Protein AF-A0A538NXW2-F1 (afdb_monomer_lite)

Sequence (108 aa):
MFASKTLRRLAVLAVALNLLTPAAISSRQKPKSHNNSKANAKKEQEVPDGIPSLWRRPSDVAARDLYWGPGGKSLQPDLTRVTLIEKEKGGYSTKYRVRDASGREWRG

pLDDT: mean 73.48, std 21.61, range [34.91, 97.75]

Structure (mmCIF, N/CA/C/O backbone):
data_AF-A0A538NXW2-F1
#
_entry.id   AF-A0A538NXW2-F1
#
loop_
_atom_site.group_PDB
_atom_site.id
_atom_site.type_symbol
_atom_site.label_atom_id
_atom_site.label_alt_id
_atom_site.label_comp_id
_atom_site.label_asym_id
_atom_site.label_entity_id
_atom_site.label_seq_id
_atom_site.pdbx_PDB_ins_code
_atom_site.Cartn_x
_atom_site.Cartn_y
_atom_site.Cartn_z
_atom_site.occupancy
_atom_site.B_iso_or_equiv
_atom_site.auth_seq_id
_atom_site.auth_comp_id
_atom_site.auth_asym_id
_atom_site.auth_atom_id
_atom_site.pdbx_PDB_model_num
ATOM 1 N N . MET A 1 1 ? 12.189 -42.488 75.122 1.00 38.72 1 MET A N 1
ATOM 2 C CA . MET A 1 1 ? 11.509 -41.265 74.640 1.00 38.72 1 MET A CA 1
ATOM 3 C C . MET A 1 1 ? 11.393 -40.291 75.802 1.00 38.72 1 MET A C 1
ATOM 5 O O . MET A 1 1 ? 11.098 -40.737 76.900 1.00 38.72 1 MET A O 1
ATOM 9 N N . PHE A 1 2 ? 11.625 -39.006 75.513 1.00 43.97 2 PHE A N 1
ATOM 10 C CA . PHE A 1 2 ? 11.515 -37.815 76.373 1.00 43.97 2 PHE A CA 1
ATOM 11 C C . PHE A 1 2 ? 12.648 -37.567 77.381 1.00 43.97 2 PHE A C 1
ATOM 13 O O . PHE A 1 2 ? 12.679 -38.117 78.474 1.00 43.97 2 PHE A O 1
ATOM 20 N N . ALA A 1 3 ? 13.541 -36.647 77.004 1.00 41.62 3 ALA A N 1
ATOM 21 C CA . ALA A 1 3 ? 14.430 -35.932 77.909 1.00 41.62 3 ALA A CA 1
ATOM 22 C C . ALA A 1 3 ? 14.351 -34.424 77.619 1.00 41.62 3 ALA A C 1
ATOM 24 O O . ALA A 1 3 ? 13.989 -33.985 76.528 1.00 41.62 3 ALA A O 1
ATOM 25 N N . SER A 1 4 ? 14.604 -33.665 78.670 1.00 43.00 4 SER A N 1
ATOM 26 C CA . SER A 1 4 ? 14.028 -32.381 79.040 1.00 43.00 4 SER A CA 1
ATOM 27 C C . SER A 1 4 ? 14.616 -31.133 78.379 1.00 43.00 4 SER A C 1
ATOM 29 O O . SER A 1 4 ? 15.791 -31.044 78.044 1.00 43.00 4 SER A O 1
ATOM 31 N N . LYS A 1 5 ? 13.748 -30.117 78.338 1.00 43.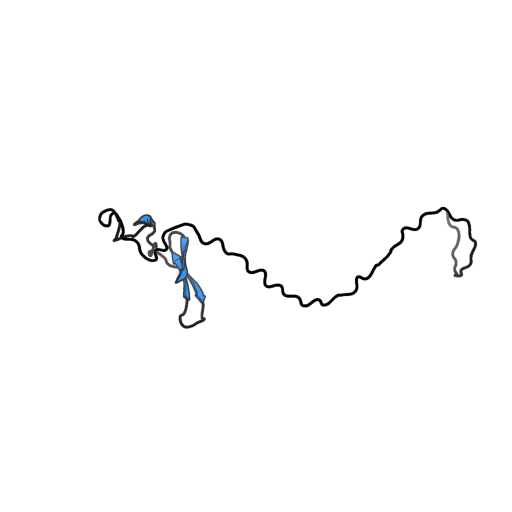81 5 LYS A N 1
ATOM 32 C CA . LYS A 1 5 ? 14.006 -28.676 78.224 1.00 43.81 5 LYS A CA 1
ATOM 33 C C . LYS A 1 5 ? 15.284 -28.230 78.960 1.00 43.81 5 LYS A C 1
ATOM 35 O O . LYS A 1 5 ? 15.464 -28.598 80.114 1.00 43.81 5 LYS A O 1
ATOM 40 N N . THR A 1 6 ? 16.050 -27.300 78.388 1.00 49.59 6 THR A N 1
ATOM 41 C CA . THR A 1 6 ? 16.116 -25.878 78.806 1.00 49.59 6 THR A CA 1
ATOM 42 C C . THR A 1 6 ? 17.424 -25.190 78.376 1.00 49.59 6 THR A C 1
ATOM 44 O O . THR A 1 6 ? 18.511 -25.645 78.679 1.00 49.59 6 THR A O 1
ATOM 47 N N . LEU A 1 7 ? 17.245 -24.035 77.725 1.00 49.62 7 LEU A N 1
ATOM 48 C CA . LEU A 1 7 ? 17.928 -22.754 77.951 1.00 49.62 7 LEU A CA 1
ATOM 49 C C . LEU A 1 7 ? 19.465 -22.592 77.845 1.00 49.62 7 LEU A C 1
ATOM 51 O O . LEU A 1 7 ? 20.240 -23.241 78.526 1.00 49.62 7 LEU A O 1
ATOM 55 N N . ARG A 1 8 ? 19.791 -21.440 77.226 1.00 44.38 8 ARG A N 1
ATOM 56 C CA . ARG A 1 8 ? 20.928 -20.520 77.480 1.00 44.38 8 ARG A CA 1
ATOM 57 C C . ARG A 1 8 ? 22.245 -20.923 76.801 1.00 44.38 8 ARG A C 1
ATOM 59 O O . ARG A 1 8 ? 22.797 -21.972 77.061 1.00 44.38 8 ARG A O 1
ATOM 66 N N . ARG A 1 9 ? 22.647 -20.193 75.752 1.00 46.97 9 ARG A N 1
ATOM 67 C CA . ARG A 1 9 ? 23.393 -18.906 75.758 1.00 46.97 9 ARG A CA 1
ATOM 68 C C . ARG A 1 9 ? 24.854 -19.092 76.197 1.00 46.97 9 ARG A C 1
ATOM 70 O O . ARG A 1 9 ? 25.077 -19.620 77.274 1.00 46.97 9 ARG A O 1
ATOM 77 N N . LEU A 1 10 ? 25.754 -18.472 75.417 1.00 44.97 10 LEU A N 1
ATOM 78 C CA . LEU A 1 10 ? 27.192 -18.209 75.649 1.00 44.97 10 LEU A CA 1
ATOM 79 C C . LEU A 1 10 ? 28.100 -19.370 75.196 1.00 44.97 10 LEU A C 1
ATOM 81 O O . LEU A 1 10 ? 28.029 -20.464 75.725 1.00 44.97 10 LEU A O 1
ATOM 85 N N . ALA A 1 11 ? 28.771 -19.258 74.045 1.00 40.41 11 ALA A N 1
ATOM 86 C CA . ALA A 1 11 ? 30.039 -18.545 73.837 1.00 40.41 11 ALA A CA 1
ATOM 87 C C . ALA A 1 11 ? 31.202 -19.160 74.641 1.00 40.41 11 ALA A C 1
ATOM 89 O O . ALA A 1 11 ? 31.152 -19.130 75.864 1.00 40.41 11 ALA A O 1
ATOM 90 N N . VAL A 1 12 ? 32.242 -19.628 73.924 1.00 42.69 12 VAL A N 1
ATOM 91 C CA . VAL A 1 12 ? 33.698 -19.464 74.184 1.00 42.69 12 VAL A CA 1
ATOM 92 C C . VAL A 1 12 ? 34.523 -20.691 73.715 1.00 42.69 12 VAL A C 1
ATOM 94 O O . VAL A 1 12 ? 34.410 -21.781 74.256 1.00 42.69 12 VAL A O 1
ATOM 97 N N . LEU A 1 13 ? 35.329 -20.436 72.671 1.00 42.50 13 LEU A N 1
ATOM 98 C CA . LEU A 1 13 ? 36.678 -20.923 72.296 1.00 42.50 13 LEU A CA 1
ATOM 99 C C . LEU A 1 13 ? 37.207 -22.336 72.651 1.00 42.50 13 LEU A C 1
ATOM 101 O O . LEU A 1 13 ? 37.380 -22.649 73.820 1.00 42.50 13 LEU A O 1
ATOM 105 N N . ALA A 1 14 ? 37.716 -23.042 71.619 1.00 46.47 14 ALA A N 1
ATOM 106 C CA . ALA A 1 14 ? 39.085 -23.621 71.519 1.00 46.47 14 ALA A CA 1
ATOM 107 C C . ALA A 1 14 ? 39.256 -24.352 70.155 1.00 46.47 14 ALA A C 1
ATOM 109 O O . ALA A 1 14 ? 38.701 -25.422 69.950 1.00 46.47 14 ALA A O 1
ATOM 110 N N . VAL A 1 15 ? 39.733 -23.693 69.089 1.00 44.75 15 VAL A N 1
ATOM 111 C CA . VAL A 1 15 ? 41.114 -23.738 68.535 1.00 44.75 15 VAL A CA 1
ATOM 112 C C . VAL A 1 15 ? 41.694 -25.147 68.307 1.00 44.75 15 VAL A C 1
ATOM 114 O O . VAL A 1 15 ? 42.245 -25.743 69.223 1.00 44.75 15 VAL A O 1
ATOM 117 N N . ALA A 1 16 ? 41.667 -25.607 67.052 1.00 50.09 16 ALA A N 1
ATOM 118 C CA . ALA A 1 16 ? 42.651 -26.490 66.402 1.00 50.09 16 ALA A CA 1
ATOM 119 C C . ALA A 1 16 ? 42.247 -26.595 64.916 1.00 50.09 16 ALA A C 1
ATOM 121 O O . ALA A 1 16 ? 41.064 -26.691 64.623 1.00 50.09 16 ALA A O 1
ATOM 122 N N . LEU A 1 17 ? 43.086 -26.600 63.891 1.00 52.22 17 LEU A N 1
ATOM 123 C CA . LEU A 1 17 ? 44.497 -26.324 63.682 1.00 52.22 17 LEU A CA 1
ATOM 124 C C . LEU A 1 17 ? 44.598 -26.232 62.144 1.00 52.22 17 LEU A C 1
ATOM 126 O O . LEU A 1 17 ? 44.031 -27.056 61.432 1.00 52.22 17 LEU A O 1
ATOM 130 N N . ASN A 1 18 ? 45.231 -25.175 61.645 1.00 45.44 18 ASN A N 1
ATOM 131 C CA . ASN A 1 18 ? 45.281 -24.784 60.236 1.00 45.44 18 ASN A CA 1
ATOM 132 C C . ASN A 1 18 ? 45.747 -25.893 59.268 1.00 45.44 18 ASN A C 1
ATOM 134 O O . ASN A 1 18 ? 46.871 -26.374 59.387 1.00 45.44 18 ASN A O 1
ATOM 138 N N . LEU A 1 19 ? 44.961 -26.150 58.213 1.00 49.69 19 LEU A N 1
ATOM 139 C CA . LEU A 1 19 ? 45.476 -26.569 56.902 1.00 49.69 19 LEU A CA 1
ATOM 140 C C . LEU A 1 19 ? 45.060 -25.555 55.823 1.00 49.69 19 LEU A C 1
ATOM 142 O O . LEU A 1 19 ? 43.993 -25.624 55.228 1.00 49.69 19 LEU A O 1
ATOM 146 N N . LEU A 1 20 ? 45.938 -24.572 55.636 1.00 58.75 20 LEU A N 1
ATOM 147 C CA . LEU A 1 20 ? 46.513 -24.177 54.349 1.00 58.75 20 LEU A CA 1
ATOM 148 C C . LEU A 1 20 ? 45.592 -24.206 53.104 1.00 58.75 20 LEU A C 1
ATOM 150 O O . LEU A 1 20 ? 45.577 -25.175 52.356 1.00 58.75 20 LEU A O 1
ATOM 154 N N . THR A 1 21 ? 44.922 -23.085 52.818 1.00 55.94 21 THR A N 1
ATOM 155 C CA . THR A 1 21 ? 44.806 -22.490 51.464 1.00 55.94 21 THR A CA 1
ATOM 156 C C . THR A 1 21 ? 44.210 -21.073 51.566 1.00 55.94 21 THR A C 1
ATOM 158 O O . THR A 1 21 ? 43.009 -20.926 51.787 1.00 55.94 21 THR A O 1
ATOM 161 N N . PRO A 1 22 ? 44.991 -19.987 51.398 1.00 53.66 22 PRO A N 1
ATOM 162 C CA . PRO A 1 22 ? 44.410 -18.673 51.173 1.00 53.66 22 PRO A CA 1
ATOM 163 C C . PRO A 1 22 ? 43.932 -18.598 49.720 1.00 53.66 22 PRO A C 1
ATOM 165 O O . PRO A 1 22 ? 44.706 -18.313 48.807 1.00 53.66 22 PRO A O 1
ATOM 168 N N . ALA A 1 23 ? 42.635 -18.810 49.499 1.00 52.25 23 ALA A N 1
ATOM 169 C CA . ALA A 1 23 ? 41.967 -18.185 48.367 1.00 52.25 23 ALA A CA 1
ATOM 170 C C . ALA A 1 23 ? 42.016 -16.674 48.623 1.00 52.25 23 ALA A C 1
ATOM 172 O O . ALA A 1 23 ? 41.165 -16.104 49.303 1.00 52.25 23 ALA A O 1
ATOM 173 N N . ALA A 1 24 ? 43.091 -16.041 48.156 1.00 52.47 24 ALA A N 1
ATOM 174 C CA . ALA A 1 24 ? 43.247 -14.604 48.168 1.00 52.47 24 ALA A CA 1
ATOM 175 C C . ALA A 1 24 ? 42.118 -14.000 47.323 1.00 52.47 24 ALA A C 1
ATOM 177 O O . ALA A 1 24 ? 42.221 -13.865 46.104 1.00 52.47 24 ALA A O 1
ATOM 178 N N . ILE A 1 25 ? 41.033 -13.620 47.995 1.00 52.88 25 ILE A N 1
ATOM 179 C CA . ILE A 1 25 ? 40.067 -12.637 47.521 1.00 52.88 25 ILE A CA 1
ATOM 180 C C . ILE A 1 25 ? 40.828 -11.308 47.473 1.00 52.88 25 ILE A C 1
ATOM 182 O O . ILE A 1 25 ? 40.735 -10.459 48.350 1.00 52.88 25 ILE A O 1
ATOM 186 N N . SER A 1 26 ? 41.650 -11.139 46.440 1.00 49.00 26 SER A N 1
ATOM 187 C CA . SER A 1 26 ? 42.051 -9.820 45.980 1.00 49.00 26 SER A CA 1
ATOM 188 C C . SER A 1 26 ? 40.851 -9.243 45.244 1.00 49.00 26 SER A C 1
ATOM 190 O O . SER A 1 26 ? 40.752 -9.308 44.019 1.00 49.00 26 SER A O 1
ATOM 192 N N . SER A 1 27 ? 39.924 -8.649 45.994 1.00 48.69 27 SER A N 1
ATOM 193 C CA . SER A 1 27 ? 39.042 -7.620 45.455 1.00 48.69 27 SER A CA 1
ATOM 194 C C . SER A 1 27 ? 39.906 -6.409 45.098 1.00 48.69 27 SER A C 1
ATOM 196 O O . SER A 1 27 ? 39.955 -5.408 45.811 1.00 48.69 27 SER A O 1
ATOM 198 N N . ARG A 1 28 ? 40.644 -6.504 43.989 1.00 47.78 28 ARG A N 1
ATOM 199 C CA . ARG A 1 28 ? 41.302 -5.360 43.371 1.00 47.78 28 ARG A CA 1
ATOM 200 C C . ARG A 1 28 ? 40.187 -4.504 42.779 1.00 47.78 28 ARG A C 1
ATOM 202 O O . ARG A 1 28 ? 39.803 -4.698 41.626 1.00 47.78 28 ARG A O 1
ATOM 209 N N . GLN A 1 29 ? 39.632 -3.587 43.574 1.00 53.12 29 GLN A N 1
ATOM 210 C CA . GLN A 1 29 ? 38.878 -2.456 43.042 1.00 53.12 29 GLN A CA 1
ATOM 211 C C . GLN A 1 29 ? 39.810 -1.748 42.057 1.00 53.12 29 GLN A C 1
ATOM 213 O O . GLN A 1 29 ? 40.744 -1.048 42.443 1.00 53.12 29 GLN A O 1
ATOM 218 N N . LYS A 1 30 ? 39.606 -2.011 40.763 1.00 40.66 30 LYS A N 1
ATOM 219 C CA . LYS A 1 30 ? 40.250 -1.257 39.694 1.00 40.66 30 LYS A CA 1
ATOM 220 C C . LYS A 1 30 ? 39.854 0.209 39.905 1.00 40.66 30 LYS A C 1
ATOM 222 O O . LYS A 1 30 ? 38.650 0.481 39.945 1.00 40.66 30 LYS A O 1
ATOM 227 N N . PRO A 1 31 ? 40.805 1.146 40.045 1.00 42.31 31 PRO A N 1
ATOM 228 C CA . PRO A 1 31 ? 40.457 2.556 40.057 1.00 42.31 31 PRO A CA 1
ATOM 229 C C . PRO A 1 31 ? 39.741 2.870 38.742 1.00 42.31 31 PRO A C 1
ATOM 231 O O . PRO A 1 31 ? 40.218 2.505 37.663 1.00 42.31 31 PRO A O 1
ATOM 234 N N . LYS A 1 32 ? 38.566 3.505 38.831 1.00 43.75 32 LYS A N 1
ATOM 235 C CA . LYS A 1 32 ? 37.884 4.066 37.666 1.00 43.75 32 LYS A CA 1
ATOM 236 C C . LYS A 1 32 ? 38.756 5.188 37.113 1.00 43.75 32 LYS A C 1
ATOM 238 O O . LYS A 1 32 ? 38.655 6.336 37.525 1.00 43.75 32 LYS A O 1
ATOM 243 N N . SER A 1 33 ? 39.634 4.829 36.186 1.00 34.91 33 SER A N 1
ATOM 244 C CA . SER A 1 33 ? 40.290 5.772 35.297 1.00 34.91 33 SER A CA 1
ATOM 245 C C . SER A 1 33 ? 39.213 6.325 34.365 1.00 34.91 33 SER A C 1
ATOM 247 O O . SER A 1 33 ? 38.763 5.658 33.433 1.00 34.91 33 SER A O 1
ATOM 249 N N . HIS A 1 34 ? 38.745 7.537 34.658 1.00 43.78 34 HIS A N 1
ATOM 250 C CA . HIS A 1 34 ? 38.003 8.355 33.705 1.00 43.78 34 HIS A CA 1
ATOM 251 C C . HIS A 1 34 ? 38.972 8.899 32.655 1.00 43.78 34 HIS A C 1
ATOM 253 O O . HIS A 1 34 ? 39.235 10.095 32.579 1.00 43.78 34 HIS A O 1
ATOM 259 N N . ASN A 1 35 ? 39.498 8.001 31.822 1.00 47.56 35 ASN A N 1
ATOM 260 C CA . ASN A 1 35 ? 40.109 8.394 30.566 1.00 47.56 35 ASN A CA 1
ATOM 261 C C . ASN A 1 35 ? 38.972 8.684 29.586 1.00 47.56 35 ASN A C 1
ATOM 263 O O . ASN A 1 35 ? 38.477 7.803 28.887 1.00 47.56 35 ASN A O 1
ATOM 267 N N . ASN A 1 36 ? 38.541 9.944 29.561 1.00 51.56 36 ASN A N 1
ATOM 268 C CA . ASN A 1 36 ? 37.789 10.514 28.448 1.00 51.56 36 ASN A CA 1
ATOM 269 C C . ASN A 1 36 ? 38.737 10.685 27.251 1.00 51.56 36 ASN A C 1
ATOM 271 O O . ASN A 1 36 ? 39.059 11.792 26.836 1.00 51.56 36 ASN A O 1
ATOM 275 N N . SER A 1 37 ? 39.185 9.575 26.678 1.00 45.56 37 SER A N 1
ATOM 276 C CA . SER A 1 37 ? 39.685 9.540 25.312 1.00 45.56 37 SER A CA 1
ATOM 277 C C . SER A 1 37 ? 38.603 8.892 24.462 1.00 45.56 37 SER A C 1
ATOM 279 O O . SER A 1 37 ? 38.647 7.709 24.129 1.00 45.56 37 SER A O 1
ATOM 281 N N . LYS A 1 38 ? 37.595 9.697 24.099 1.00 49.19 38 LYS A N 1
ATOM 282 C CA . LYS A 1 38 ? 36.793 9.437 22.901 1.00 49.19 38 LYS A CA 1
ATOM 283 C C . LYS A 1 38 ? 37.740 9.530 21.705 1.00 49.19 38 LYS A C 1
ATOM 285 O O . LYS A 1 38 ? 37.814 10.554 21.033 1.00 49.19 38 LYS A O 1
ATOM 290 N N . ALA A 1 39 ? 38.494 8.465 21.466 1.00 45.12 39 ALA A N 1
ATOM 291 C CA . ALA A 1 39 ? 39.032 8.199 20.153 1.00 45.12 39 ALA A CA 1
ATOM 292 C C . ALA A 1 39 ? 37.807 8.002 19.257 1.00 45.12 39 ALA A C 1
ATOM 294 O O . ALA A 1 39 ? 37.105 6.995 19.358 1.00 45.12 39 ALA A O 1
ATOM 295 N N . ASN A 1 40 ? 37.495 9.018 18.453 1.00 56.19 40 ASN A N 1
ATOM 296 C CA . ASN A 1 40 ? 36.598 8.887 17.317 1.00 56.19 40 ASN A CA 1
ATOM 297 C C . ASN A 1 40 ? 37.229 7.856 16.378 1.00 56.19 40 ASN A C 1
ATOM 299 O O . ASN A 1 40 ? 37.970 8.203 15.461 1.00 56.19 40 ASN A O 1
ATOM 303 N N . ALA A 1 41 ? 36.965 6.576 16.633 1.00 55.69 41 ALA A N 1
ATOM 304 C CA . ALA A 1 41 ? 37.135 5.534 15.645 1.00 55.69 41 ALA A CA 1
ATOM 305 C C . ALA A 1 41 ? 36.094 5.822 14.564 1.00 55.69 41 ALA A C 1
ATOM 307 O O . ALA A 1 41 ? 34.941 5.396 14.644 1.00 55.69 41 ALA A O 1
ATOM 308 N N . LYS A 1 42 ? 36.490 6.650 13.596 1.00 59.62 42 LYS A N 1
ATOM 309 C CA . LYS A 1 42 ? 35.777 6.836 12.343 1.00 59.62 42 LYS A CA 1
ATOM 310 C C . LYS A 1 42 ? 35.720 5.439 11.729 1.00 59.62 42 LYS A C 1
ATOM 312 O O . LYS A 1 42 ? 36.732 4.946 11.245 1.00 59.62 42 LYS A O 1
ATOM 317 N N . LYS A 1 43 ? 34.581 4.748 11.860 1.00 64.50 43 LYS A N 1
ATOM 318 C CA . LYS A 1 43 ? 34.323 3.555 11.053 1.00 64.50 43 LYS A CA 1
ATOM 319 C C . LYS A 1 43 ? 34.416 4.039 9.614 1.00 64.50 43 LYS A C 1
ATOM 321 O O . LYS A 1 43 ? 33.547 4.792 9.181 1.00 64.50 43 LYS A O 1
ATOM 326 N N . GLU A 1 44 ? 35.503 3.683 8.941 1.00 68.62 44 GLU A N 1
ATOM 327 C CA . GLU A 1 44 ? 35.602 3.725 7.489 1.00 68.62 44 GLU A CA 1
ATOM 328 C C . GLU A 1 44 ? 34.378 2.946 6.989 1.00 68.62 44 GLU A C 1
ATOM 330 O O . GLU A 1 44 ? 34.289 1.730 7.157 1.00 68.62 44 GLU A O 1
ATOM 335 N N . GLN A 1 45 ? 33.339 3.659 6.555 1.00 72.44 45 GLN A N 1
ATOM 336 C CA . GLN A 1 45 ? 32.215 3.021 5.889 1.00 72.44 45 GLN A CA 1
ATOM 337 C C . GLN A 1 45 ? 32.764 2.563 4.549 1.00 72.44 45 GLN A C 1
ATOM 339 O O . GLN A 1 45 ? 33.148 3.408 3.745 1.00 72.44 45 GLN A O 1
ATOM 344 N N . GLU A 1 46 ? 32.832 1.248 4.338 1.00 77.81 46 GLU A N 1
ATOM 345 C CA . GLU A 1 46 ? 33.102 0.682 3.020 1.00 77.81 46 GLU A CA 1
ATOM 346 C C . GLU A 1 46 ? 32.095 1.298 2.048 1.00 77.81 46 GLU A C 1
ATOM 348 O O . GLU A 1 46 ? 30.886 1.058 2.135 1.00 77.81 46 GLU A O 1
ATOM 353 N N . VAL A 1 47 ? 32.587 2.194 1.192 1.00 75.06 47 VAL A N 1
ATOM 354 C CA . VAL A 1 47 ? 31.769 2.785 0.142 1.00 75.06 47 VAL A CA 1
ATOM 355 C C . VAL A 1 47 ? 31.489 1.645 -0.830 1.00 75.06 47 VAL A C 1
ATOM 357 O O . VAL A 1 47 ? 32.447 1.038 -1.306 1.00 75.06 47 VAL A O 1
ATOM 360 N N . PRO A 1 48 ? 30.216 1.304 -1.097 1.00 79.44 48 PRO A N 1
ATOM 361 C CA . PRO A 1 48 ? 29.903 0.227 -2.020 1.00 79.44 48 PRO A CA 1
ATOM 362 C C . PRO A 1 48 ? 30.562 0.501 -3.373 1.00 79.44 48 PRO A C 1
ATOM 364 O O . PRO A 1 48 ? 30.349 1.570 -3.948 1.00 79.44 48 PRO A O 1
ATOM 367 N N . ASP A 1 49 ? 31.330 -0.460 -3.885 1.00 79.81 49 ASP A N 1
ATOM 368 C CA . ASP A 1 49 ? 31.880 -0.371 -5.233 1.00 79.81 49 ASP A CA 1
ATOM 369 C C . ASP A 1 49 ? 30.730 -0.408 -6.248 1.00 79.81 49 ASP A C 1
ATOM 371 O O . ASP A 1 49 ? 29.990 -1.387 -6.373 1.00 79.81 49 ASP A O 1
ATOM 375 N N . GLY A 1 50 ? 30.537 0.703 -6.958 1.00 84.12 50 GLY A N 1
ATOM 376 C CA . GLY A 1 50 ? 29.478 0.858 -7.946 1.00 84.12 50 GLY A CA 1
ATOM 377 C C . GLY A 1 50 ? 29.356 2.290 -8.455 1.00 84.12 50 GLY A C 1
ATOM 378 O O . GLY A 1 50 ? 29.837 3.237 -7.839 1.00 84.12 50 GLY A O 1
ATOM 379 N N . ILE A 1 51 ? 28.688 2.461 -9.597 1.00 87.12 51 ILE A N 1
ATOM 380 C CA . ILE A 1 51 ? 28.375 3.794 -10.121 1.00 87.12 51 ILE A CA 1
ATOM 381 C C . ILE A 1 51 ? 27.274 4.394 -9.235 1.00 87.12 51 ILE A C 1
ATOM 383 O O . ILE A 1 51 ? 26.161 3.851 -9.223 1.00 87.12 51 ILE A O 1
ATOM 387 N N . PRO A 1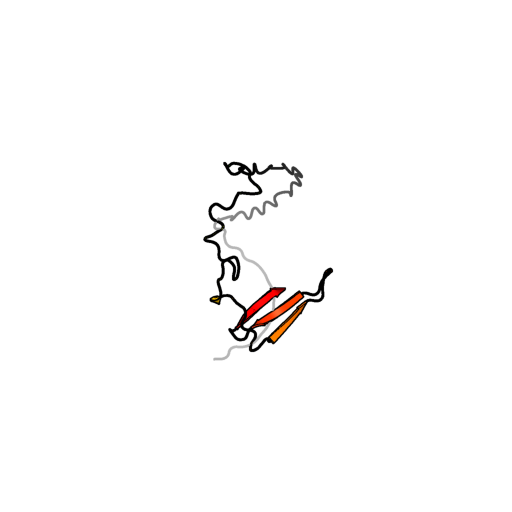 52 ? 27.525 5.505 -8.521 1.00 86.06 52 PRO A N 1
ATOM 388 C CA . PRO A 1 52 ? 26.489 6.159 -7.738 1.00 86.06 52 PRO A CA 1
ATOM 389 C C . PRO A 1 52 ? 25.414 6.690 -8.692 1.00 86.06 52 PRO A C 1
ATOM 391 O O . PRO A 1 52 ? 25.648 7.597 -9.488 1.00 86.06 52 PRO A O 1
ATOM 394 N N . SER A 1 53 ? 24.226 6.093 -8.644 1.00 86.94 53 SER A N 1
ATOM 395 C CA . SER A 1 53 ? 23.103 6.447 -9.510 1.00 86.94 53 SER A CA 1
ATOM 396 C C . SER A 1 53 ? 21.837 6.560 -8.674 1.00 86.94 53 SER A C 1
ATOM 398 O O . SER A 1 53 ? 21.398 5.588 -8.065 1.00 86.94 53 SER A O 1
ATOM 400 N N . LEU A 1 54 ? 21.252 7.760 -8.653 1.00 90.69 54 LEU A N 1
ATOM 401 C CA . LEU A 1 54 ? 19.959 8.011 -8.008 1.00 90.69 54 LEU A CA 1
ATOM 402 C C . LEU A 1 54 ? 18.784 7.563 -8.885 1.00 90.69 54 LEU A C 1
ATOM 404 O O . LEU A 1 54 ? 17.734 7.194 -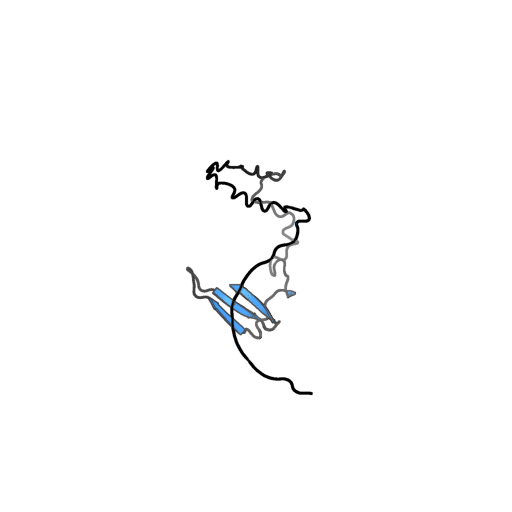8.370 1.00 90.69 54 LEU A O 1
ATOM 408 N N . TRP A 1 55 ? 18.965 7.586 -10.207 1.00 89.94 55 TRP A N 1
ATOM 409 C CA . TRP A 1 55 ? 17.927 7.276 -11.182 1.00 89.94 55 TRP A CA 1
ATOM 410 C C . TRP A 1 55 ? 18.489 6.454 -12.338 1.00 89.94 55 TRP A C 1
ATOM 412 O O . TRP A 1 55 ? 19.512 6.802 -12.928 1.00 89.94 55 TRP A O 1
ATOM 422 N N . ARG A 1 56 ? 17.774 5.382 -12.694 1.00 85.50 56 ARG A N 1
ATOM 423 C CA . ARG A 1 56 ? 18.080 4.512 -13.832 1.00 85.50 56 ARG A CA 1
ATOM 424 C C . ARG A 1 56 ? 16.887 4.469 -14.775 1.00 85.50 56 ARG A C 1
ATOM 426 O O . ARG A 1 56 ? 15.750 4.307 -14.332 1.00 85.50 56 ARG A O 1
ATOM 433 N N . ARG A 1 57 ? 17.149 4.579 -16.080 1.00 88.00 57 ARG A N 1
ATOM 434 C CA . ARG A 1 57 ? 16.115 4.410 -17.103 1.00 88.00 57 ARG A CA 1
ATOM 435 C C . ARG A 1 57 ? 15.515 2.996 -16.989 1.00 88.00 57 ARG A C 1
ATOM 437 O O . ARG A 1 57 ? 16.284 2.034 -17.002 1.00 88.00 57 ARG A O 1
ATOM 444 N N . PRO A 1 58 ? 14.182 2.844 -16.891 1.00 84.00 58 PRO A N 1
ATOM 445 C CA . PRO A 1 58 ? 13.555 1.529 -16.954 1.00 84.00 58 PRO A CA 1
ATOM 446 C C . PRO A 1 58 ? 13.784 0.923 -18.345 1.00 84.00 58 PRO A C 1
ATOM 448 O O . PRO A 1 58 ? 13.577 1.597 -19.354 1.00 84.00 58 PRO A O 1
ATOM 451 N N . SER A 1 59 ? 14.256 -0.324 -18.387 1.00 82.81 59 SER A N 1
ATOM 452 C CA . SER A 1 59 ? 14.654 -1.006 -19.625 1.00 82.81 59 SER A CA 1
ATOM 453 C C . SER A 1 59 ? 13.468 -1.312 -20.537 1.00 82.81 59 SER A C 1
ATOM 455 O O . SER A 1 59 ? 13.553 -1.071 -21.735 1.00 82.81 59 SER A O 1
ATOM 457 N N . ASP A 1 60 ? 12.360 -1.784 -19.966 1.00 87.12 60 ASP A N 1
ATOM 458 C CA . ASP A 1 60 ? 11.148 -2.137 -20.699 1.00 87.12 60 ASP A CA 1
ATOM 459 C C . ASP A 1 60 ? 9.930 -1.561 -19.978 1.00 87.12 60 ASP A C 1
ATOM 461 O O . ASP A 1 60 ? 9.569 -1.997 -18.887 1.00 87.12 60 ASP A O 1
ATOM 465 N N . VAL A 1 61 ? 9.345 -0.511 -20.552 1.00 85.75 61 VAL A N 1
ATOM 466 C CA . VAL A 1 61 ? 8.132 0.128 -20.020 1.00 85.75 61 VAL A CA 1
ATOM 467 C C . VAL A 1 61 ? 6.883 -0.618 -20.486 1.00 85.75 61 VAL A C 1
ATOM 469 O O . VAL A 1 61 ? 5.907 -0.663 -19.743 1.00 85.75 61 VAL A O 1
ATOM 472 N N . ALA A 1 62 ? 6.921 -1.222 -21.677 1.00 86.75 62 ALA A N 1
ATOM 473 C CA . ALA A 1 62 ? 5.773 -1.890 -22.282 1.00 86.75 62 ALA A CA 1
ATOM 474 C C . ALA A 1 62 ? 5.421 -3.195 -21.556 1.00 86.75 62 ALA A C 1
ATOM 476 O O . ALA A 1 62 ? 4.248 -3.539 -21.454 1.00 86.75 62 ALA A O 1
ATOM 477 N N . ALA A 1 63 ? 6.416 -3.887 -20.998 1.00 86.06 63 ALA A N 1
ATOM 478 C CA . ALA A 1 63 ? 6.195 -5.091 -20.200 1.00 86.06 63 ALA A CA 1
ATOM 479 C C . ALA A 1 63 ? 5.705 -4.828 -18.764 1.00 86.06 63 ALA A C 1
ATOM 481 O O . ALA A 1 63 ? 5.426 -5.778 -18.032 1.00 86.06 63 ALA A O 1
ATOM 482 N N . ARG A 1 64 ? 5.630 -3.571 -18.306 1.00 86.44 64 ARG A N 1
ATOM 483 C CA . ARG A 1 64 ? 5.204 -3.275 -16.930 1.00 86.44 64 ARG A CA 1
ATOM 484 C C . ARG A 1 64 ? 3.691 -3.179 -16.868 1.00 86.44 64 ARG A C 1
ATOM 486 O O . ARG A 1 64 ? 3.074 -2.457 -17.644 1.00 86.44 64 ARG A O 1
ATOM 493 N N . ASP A 1 65 ? 3.105 -3.830 -15.871 1.00 88.06 65 ASP A N 1
ATOM 494 C CA . ASP A 1 65 ? 1.718 -3.576 -15.507 1.00 88.06 65 ASP A CA 1
ATOM 495 C C . ASP A 1 65 ? 1.623 -2.193 -14.844 1.00 88.06 65 ASP A C 1
ATOM 497 O O . ASP A 1 65 ? 1.901 -2.025 -13.655 1.00 88.06 65 ASP A O 1
ATOM 501 N N . LEU A 1 66 ? 1.291 -1.180 -15.646 1.00 89.25 66 LEU A N 1
ATOM 502 C CA . LEU A 1 66 ? 1.097 0.196 -15.183 1.00 89.25 66 LEU A CA 1
ATOM 503 C C . LEU A 1 66 ? -0.297 0.427 -14.588 1.00 89.25 66 LEU A C 1
ATOM 505 O O . LEU A 1 66 ? -0.543 1.502 -14.044 1.00 89.25 66 LEU A O 1
ATOM 509 N N . TYR A 1 67 ? -1.203 -0.548 -14.700 1.00 92.44 67 TYR A N 1
ATOM 510 C CA . TYR A 1 67 ? -2.575 -0.419 -14.227 1.00 92.44 67 TYR A CA 1
ATOM 511 C C . TYR A 1 67 ? -2.730 -0.973 -12.809 1.00 92.44 67 TYR A C 1
ATOM 513 O O . TYR A 1 67 ? -3.179 -0.258 -11.916 1.00 92.44 67 TYR A O 1
ATOM 521 N N . TRP A 1 68 ? -2.306 -2.217 -12.570 1.00 92.94 68 TRP A N 1
ATOM 522 C CA . TRP A 1 68 ? -2.341 -2.833 -11.239 1.00 92.94 68 TRP A CA 1
ATOM 523 C C . TRP A 1 68 ? -1.028 -2.692 -10.464 1.00 92.94 68 TRP A C 1
ATOM 525 O O . TRP A 1 68 ? -0.991 -2.920 -9.253 1.00 92.94 68 TRP A O 1
ATOM 535 N N . GLY A 1 69 ? 0.059 -2.319 -11.141 1.00 90.44 69 GLY A N 1
ATOM 536 C CA . GLY A 1 69 ? 1.381 -2.254 -10.537 1.00 90.44 69 GLY A CA 1
ATOM 537 C C . GLY A 1 69 ? 1.995 -3.642 -10.292 1.00 90.44 69 GLY A C 1
ATOM 538 O O . GLY A 1 69 ? 1.481 -4.664 -10.747 1.00 90.44 69 GLY A O 1
ATOM 539 N N . PRO A 1 70 ? 3.108 -3.713 -9.542 1.00 88.75 70 PRO A N 1
ATOM 540 C CA . PRO A 1 70 ? 3.882 -4.947 -9.376 1.00 88.75 70 PRO A CA 1
ATOM 541 C C . PRO A 1 70 ? 3.139 -6.072 -8.637 1.00 88.75 70 PRO A C 1
ATOM 543 O O . PRO A 1 70 ? 3.517 -7.230 -8.771 1.00 88.75 70 PRO A O 1
ATOM 546 N N . GLY A 1 71 ? 2.105 -5.749 -7.854 1.00 89.69 71 GLY A N 1
ATOM 547 C CA . GLY A 1 71 ? 1.290 -6.743 -7.145 1.00 89.69 71 GLY A CA 1
ATOM 548 C C . GLY A 1 71 ? 0.213 -7.403 -8.012 1.00 89.69 71 GLY A C 1
ATOM 549 O O . GLY A 1 71 ? -0.372 -8.407 -7.599 1.00 89.69 71 GLY A O 1
ATOM 550 N N . GLY A 1 72 ? -0.060 -6.846 -9.195 1.00 93.06 72 GLY A N 1
ATOM 551 C CA . GLY A 1 72 ? -1.154 -7.284 -10.049 1.00 93.06 72 GLY A CA 1
ATOM 552 C C . GLY A 1 72 ? -2.532 -7.139 -9.390 1.00 93.06 72 GLY A C 1
ATOM 553 O O . GLY A 1 72 ? -2.689 -6.674 -8.258 1.00 93.06 72 GLY A O 1
ATOM 554 N N . LYS A 1 73 ? -3.566 -7.590 -10.105 1.00 93.94 73 LYS A N 1
ATOM 555 C CA . LYS A 1 73 ? -4.959 -7.537 -9.633 1.00 93.94 73 LYS A CA 1
ATOM 556 C C . LYS A 1 73 ? -5.192 -8.317 -8.331 1.00 93.94 73 LYS A C 1
ATOM 558 O O . LYS A 1 73 ? -6.051 -7.949 -7.540 1.00 93.94 73 LYS A O 1
ATOM 563 N N . SER A 1 74 ? -4.424 -9.377 -8.079 1.00 92.56 74 SER A N 1
ATOM 564 C CA . SER A 1 74 ? -4.536 -10.205 -6.868 1.00 92.56 74 SER A CA 1
ATOM 565 C C . SER A 1 74 ? -4.224 -9.456 -5.573 1.00 92.56 74 SER A C 1
ATOM 567 O O . SER A 1 74 ? -4.726 -9.832 -4.513 1.00 92.56 74 SER A O 1
ATOM 569 N N . LEU A 1 75 ? -3.391 -8.411 -5.645 1.00 92.69 75 LEU A N 1
ATOM 570 C CA . LEU A 1 75 ? -3.040 -7.597 -4.483 1.00 92.69 75 LEU A CA 1
ATOM 571 C C . LEU A 1 75 ? -4.019 -6.439 -4.253 1.00 92.69 75 LEU A C 1
ATOM 573 O O . LEU A 1 75 ? -3.839 -5.676 -3.307 1.00 92.69 75 LEU A O 1
ATOM 577 N N . GLN A 1 76 ? -5.041 -6.290 -5.100 1.00 93.38 76 GLN A N 1
ATOM 578 C CA . GLN A 1 76 ? -6.068 -5.275 -4.914 1.00 93.38 76 GLN A CA 1
ATOM 579 C C . GLN A 1 76 ? -6.802 -5.507 -3.579 1.00 93.38 76 GLN A C 1
ATOM 581 O O . GLN A 1 76 ? -7.159 -6.652 -3.275 1.00 93.38 76 GLN A O 1
ATOM 586 N N . PRO A 1 77 ? -7.053 -4.451 -2.780 1.00 94.75 77 PRO A N 1
ATOM 587 C CA . PRO A 1 77 ? -7.840 -4.568 -1.560 1.00 94.75 77 PRO A CA 1
ATOM 588 C C . PRO A 1 77 ? -9.266 -5.029 -1.868 1.00 94.75 77 PRO A C 1
ATOM 590 O O . PRO A 1 77 ? -9.896 -4.563 -2.819 1.00 94.75 77 PRO A O 1
ATOM 593 N N . ASP A 1 78 ? -9.784 -5.921 -1.029 1.00 96.38 78 ASP A N 1
ATOM 594 C CA . ASP A 1 78 ? -11.163 -6.385 -1.133 1.00 96.38 78 ASP A CA 1
ATOM 595 C C . ASP A 1 78 ? -12.089 -5.449 -0.353 1.00 96.38 78 ASP A C 1
ATOM 597 O O . ASP A 1 78 ? -12.156 -5.474 0.878 1.00 96.38 78 ASP A O 1
ATOM 601 N N . LEU A 1 79 ? -12.788 -4.596 -1.098 1.00 95.38 79 LEU A N 1
ATOM 602 C CA . LEU A 1 79 ? -13.614 -3.523 -0.554 1.00 95.38 79 LEU A CA 1
ATOM 603 C C . LEU A 1 79 ? -15.048 -3.958 -0.220 1.00 95.38 79 LEU A C 1
ATOM 605 O O . LEU A 1 79 ? -15.842 -3.122 0.204 1.00 95.38 79 LEU A O 1
ATOM 609 N N . THR A 1 80 ? -15.397 -5.240 -0.381 1.00 97.00 80 THR A N 1
ATOM 610 C CA . THR A 1 80 ? -16.741 -5.747 -0.034 1.00 97.00 80 THR A CA 1
ATOM 611 C C . THR A 1 80 ? -17.066 -5.569 1.451 1.00 97.00 80 THR A C 1
ATOM 613 O O . THR A 1 80 ? -18.223 -5.374 1.825 1.00 97.00 80 THR A O 1
ATOM 616 N N . ARG A 1 81 ? -16.039 -5.597 2.307 1.00 96.94 81 ARG A N 1
ATOM 617 C CA . ARG A 1 81 ? -16.112 -5.268 3.732 1.00 96.94 81 ARG A CA 1
ATOM 618 C C . ARG A 1 81 ? -14.796 -4.648 4.181 1.00 96.94 81 ARG A C 1
ATOM 620 O O . ARG A 1 81 ? -13.732 -5.198 3.928 1.00 96.94 81 ARG A O 1
ATOM 627 N N . VAL A 1 82 ? -14.878 -3.536 4.904 1.00 96.44 82 VAL A N 1
ATOM 628 C CA . VAL A 1 82 ? -13.709 -2.866 5.479 1.00 96.44 82 VAL A CA 1
ATOM 629 C C . VAL A 1 82 ? -13.961 -2.609 6.956 1.00 96.44 82 VAL A C 1
ATOM 631 O O . VAL A 1 82 ? -14.986 -2.036 7.324 1.00 96.44 82 VAL A O 1
ATOM 634 N N . THR A 1 83 ? -13.016 -3.017 7.799 1.00 97.50 83 THR A N 1
ATOM 635 C CA . THR A 1 83 ? -13.071 -2.799 9.247 1.00 97.50 83 THR A CA 1
ATOM 636 C C . THR A 1 83 ? -11.994 -1.806 9.652 1.00 97.50 83 THR A C 1
ATOM 638 O O . THR A 1 83 ? -10.810 -2.031 9.399 1.00 97.50 83 THR A O 1
ATOM 641 N N . LEU A 1 84 ? -12.388 -0.720 10.317 1.00 96.62 84 LEU A N 1
ATOM 642 C CA . LEU A 1 84 ? -11.439 0.192 10.945 1.00 96.62 84 LEU A CA 1
ATOM 643 C C . LEU A 1 84 ? -10.849 -0.474 12.193 1.00 96.62 84 LEU A C 1
ATOM 645 O O . LEU A 1 84 ? -11.585 -0.819 13.114 1.00 96.62 84 LEU A O 1
ATOM 649 N N . ILE A 1 85 ? -9.529 -0.646 12.210 1.00 97.06 85 ILE A N 1
ATOM 650 C CA . ILE A 1 85 ? -8.796 -1.226 13.340 1.00 97.06 85 ILE A CA 1
ATOM 651 C C . ILE A 1 85 ? -8.375 -0.112 14.293 1.00 97.06 85 ILE A C 1
ATOM 653 O O . ILE A 1 85 ? -8.605 -0.191 15.495 1.00 97.06 85 ILE A O 1
ATOM 657 N N . GLU A 1 86 ? -7.746 0.931 13.751 1.00 96.25 86 GLU A N 1
ATOM 658 C CA . GLU A 1 86 ? -7.090 1.952 14.558 1.00 96.25 86 GLU A CA 1
ATOM 659 C C . GLU A 1 86 ? -7.093 3.307 13.852 1.00 96.25 86 GLU A C 1
ATOM 661 O O . GLU A 1 86 ? -6.944 3.398 12.629 1.00 96.25 86 GLU A O 1
ATOM 666 N N . LYS A 1 87 ? -7.245 4.365 14.651 1.00 96.00 87 LYS A N 1
ATOM 667 C CA . LYS A 1 87 ? -7.090 5.757 14.232 1.00 96.00 87 LYS A CA 1
ATOM 668 C C . LYS A 1 87 ? -5.969 6.384 15.052 1.00 96.00 87 LYS A C 1
ATOM 670 O O . LYS A 1 87 ? -6.179 6.773 16.200 1.00 96.00 87 LYS A O 1
ATOM 675 N N . GLU A 1 88 ? -4.799 6.509 14.447 1.00 93.00 88 GLU A N 1
ATOM 676 C CA . GLU A 1 88 ? -3.629 7.104 15.082 1.00 93.00 88 GLU A CA 1
ATOM 677 C C . GLU A 1 88 ? -3.692 8.627 14.919 1.00 93.00 88 GLU A C 1
ATOM 679 O O . GLU A 1 88 ? -3.513 9.183 13.830 1.00 93.00 88 GLU A O 1
ATOM 684 N N . LYS A 1 89 ? -3.982 9.320 16.023 1.00 90.12 89 LYS A N 1
ATOM 685 C CA . LYS A 1 89 ? -3.968 10.783 16.079 1.00 90.12 89 LYS A CA 1
ATOM 686 C C . LYS A 1 89 ? -2.570 11.241 16.502 1.00 90.12 89 LYS A C 1
ATOM 688 O O . LYS A 1 89 ? -2.225 11.149 17.675 1.00 90.12 89 LYS A O 1
ATOM 693 N N . GLY A 1 90 ? -1.770 11.725 15.555 1.00 86.19 90 GLY A N 1
ATOM 694 C CA . GLY A 1 90 ? -0.429 12.253 15.817 1.00 86.19 90 GLY A CA 1
ATOM 695 C C . GLY A 1 90 ? 0.224 12.845 14.566 1.00 86.19 90 GLY A C 1
ATOM 696 O O . GLY A 1 90 ? -0.178 12.540 13.448 1.00 86.19 90 GLY A O 1
ATOM 697 N N . GLY A 1 91 ? 1.230 13.704 14.750 1.00 86.25 91 GLY A N 1
ATOM 698 C CA . GLY A 1 91 ? 1.890 14.408 13.646 1.00 86.25 91 GLY A CA 1
ATOM 699 C C . GLY A 1 91 ? 0.971 15.404 12.929 1.00 86.25 91 GLY A C 1
ATOM 700 O O . GLY A 1 91 ? 0.026 15.927 13.515 1.00 86.25 91 GLY A O 1
ATOM 701 N N . TYR A 1 92 ? 1.263 15.679 11.656 1.00 90.81 92 TYR A N 1
ATOM 702 C CA . TYR A 1 92 ? 0.468 16.599 10.831 1.00 90.81 92 TYR A CA 1
ATOM 703 C C . TYR A 1 92 ? -0.783 15.938 10.223 1.00 90.81 92 TYR A C 1
ATOM 705 O O . TYR A 1 92 ? -1.737 16.619 9.857 1.00 90.81 92 TYR A O 1
ATOM 713 N N . SER A 1 93 ? -0.804 14.606 10.113 1.00 90.81 93 SER A N 1
ATOM 714 C CA . SER A 1 93 ? -1.874 13.868 9.434 1.00 90.81 93 SER A CA 1
ATOM 715 C C . SER A 1 93 ? -2.287 12.638 10.230 1.00 90.81 93 SER A C 1
ATOM 717 O O . SER A 1 93 ? -1.447 11.911 10.751 1.00 90.81 93 SER A O 1
ATOM 719 N N . THR A 1 94 ? -3.598 12.408 10.313 1.00 93.75 94 THR A N 1
ATOM 720 C CA . THR A 1 94 ? -4.156 11.226 10.980 1.00 93.75 94 THR A CA 1
ATOM 721 C C . THR A 1 94 ? -3.928 9.990 10.128 1.00 93.75 94 THR A C 1
ATOM 723 O O . THR A 1 94 ? -4.310 9.989 8.958 1.00 93.75 94 THR A O 1
ATOM 726 N N . LYS A 1 95 ? -3.377 8.943 10.742 1.00 95.00 95 LYS A N 1
ATOM 727 C CA . LYS A 1 95 ? -3.180 7.649 10.095 1.00 95.00 95 LYS A CA 1
ATOM 728 C C . LYS A 1 95 ? -4.304 6.684 10.435 1.00 95.00 95 LYS A C 1
ATOM 730 O O . LYS A 1 95 ? -4.871 6.729 11.532 1.00 95.00 95 LYS A O 1
ATOM 735 N N . TYR A 1 96 ? -4.618 5.807 9.493 1.00 95.25 96 TYR A N 1
ATOM 736 C CA . TYR A 1 96 ? -5.662 4.801 9.639 1.00 95.25 96 TYR A CA 1
ATOM 737 C C . TYR A 1 96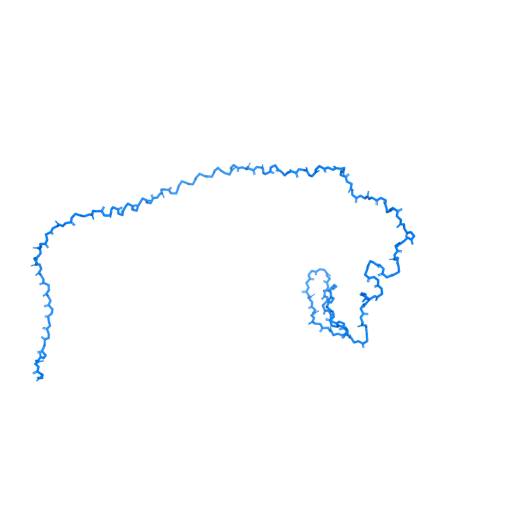 ? -5.100 3.411 9.381 1.00 95.25 96 TYR A C 1
ATOM 739 O O . TYR A 1 96 ? -4.397 3.170 8.398 1.00 95.25 96 TYR A O 1
ATOM 747 N N . ARG A 1 97 ? -5.470 2.475 10.254 1.00 96.38 97 ARG A N 1
ATOM 748 C CA . ARG A 1 97 ? -5.251 1.048 10.035 1.00 96.38 97 ARG A CA 1
ATOM 749 C C . ARG A 1 97 ? -6.586 0.388 9.754 1.00 96.38 97 ARG A C 1
ATOM 751 O O . ARG A 1 97 ? -7.504 0.484 10.569 1.00 96.38 97 ARG A O 1
ATOM 758 N N . VAL A 1 98 ? -6.699 -0.273 8.610 1.00 97.12 98 VAL A N 1
ATOM 759 C CA . VAL A 1 98 ? -7.940 -0.922 8.168 1.00 97.12 98 VAL A CA 1
ATOM 760 C C . VAL A 1 98 ? -7.679 -2.367 7.772 1.00 97.12 98 VAL A C 1
ATOM 762 O O . VAL A 1 98 ? -6.604 -2.684 7.267 1.00 97.12 98 VAL A O 1
ATOM 765 N N . ARG A 1 99 ? -8.659 -3.244 7.992 1.00 97.75 99 ARG A N 1
ATOM 766 C CA . ARG A 1 99 ? -8.655 -4.626 7.501 1.00 97.75 99 ARG A CA 1
ATOM 767 C C . ARG A 1 99 ? -9.648 -4.760 6.354 1.00 97.75 99 ARG A C 1
ATOM 769 O O .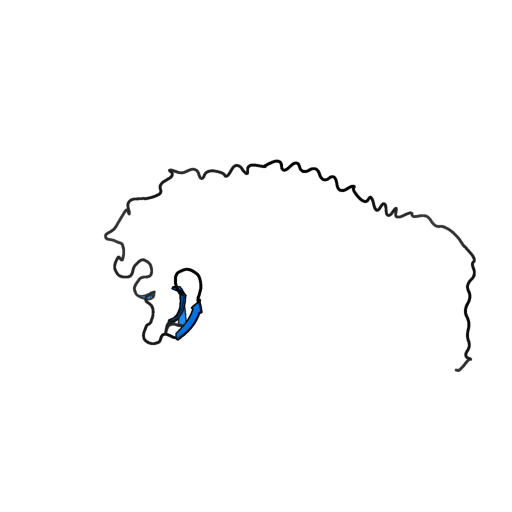 ARG A 1 99 ? -10.789 -4.324 6.499 1.00 97.75 99 ARG A O 1
ATOM 776 N N . ASP A 1 100 ? -9.218 -5.352 5.247 1.00 97.19 100 ASP A N 1
ATOM 777 C CA . ASP A 1 100 ? -10.088 -5.664 4.109 1.00 97.19 100 ASP A CA 1
ATOM 778 C C . ASP A 1 100 ? -10.847 -6.992 4.306 1.00 97.19 100 ASP A C 1
ATOM 780 O O . ASP A 1 100 ? -10.614 -7.722 5.276 1.00 97.19 100 ASP A O 1
ATOM 784 N N . ALA A 1 101 ? -11.771 -7.321 3.399 1.00 97.25 101 ALA A N 1
ATOM 785 C CA . ALA A 1 101 ? -12.584 -8.534 3.529 1.00 97.25 101 ALA A CA 1
ATOM 786 C C . ALA A 1 101 ? -11.787 -9.827 3.297 1.00 97.2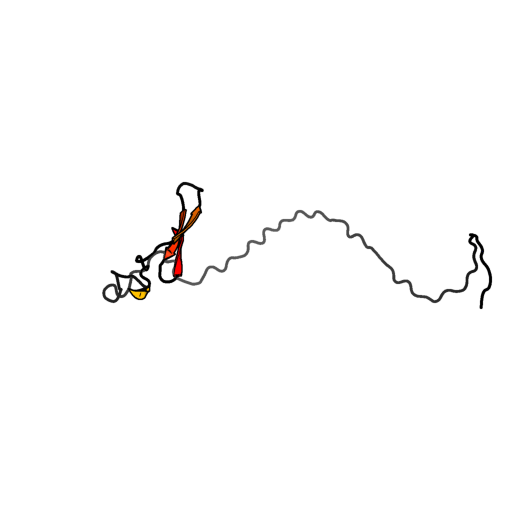5 101 ALA A C 1
ATOM 788 O O . ALA A 1 101 ? -12.144 -10.878 3.827 1.00 97.25 101 ALA A O 1
ATOM 789 N N . SER A 1 102 ? -10.668 -9.729 2.577 1.00 95.25 102 SER A N 1
ATOM 790 C CA . SER A 1 102 ? -9.684 -10.801 2.422 1.00 95.25 102 SER A CA 1
ATOM 791 C C . SER A 1 102 ? -8.781 -10.964 3.659 1.00 95.25 102 SER A C 1
ATOM 793 O O . SER A 1 102 ? -7.906 -11.828 3.674 1.00 95.25 102 SER A O 1
ATOM 795 N N . GLY A 1 103 ? -8.978 -10.155 4.706 1.00 95.62 103 GLY A N 1
ATOM 796 C CA . GLY A 1 103 ? -8.254 -10.226 5.973 1.00 95.62 103 GLY A CA 1
ATOM 797 C C . GLY A 1 103 ? -6.910 -9.494 5.995 1.00 95.62 103 GLY A C 1
ATOM 798 O O . GLY A 1 103 ? -6.224 -9.541 7.017 1.00 95.62 103 GLY A O 1
ATOM 799 N N . ARG A 1 104 ? -6.521 -8.796 4.922 1.00 95.88 104 ARG A N 1
ATOM 800 C CA . ARG A 1 104 ? -5.261 -8.040 4.861 1.00 95.88 104 ARG A CA 1
ATOM 801 C C . ARG A 1 104 ? -5.391 -6.713 5.589 1.00 95.88 104 ARG A C 1
ATOM 803 O O . ARG A 1 104 ? -6.414 -6.036 5.500 1.00 95.88 104 ARG A O 1
ATOM 810 N N . GLU A 1 105 ? -4.324 -6.331 6.281 1.00 96.56 105 GLU A N 1
ATOM 811 C CA . GLU A 1 105 ? -4.238 -5.051 6.977 1.00 96.56 105 GLU A CA 1
ATOM 812 C C . GLU A 1 105 ? -3.481 -4.014 6.155 1.00 96.56 105 GLU A C 1
ATOM 814 O O . GLU A 1 105 ? -2.377 -4.258 5.666 1.00 96.56 105 GLU A O 1
ATOM 819 N N . TRP A 1 106 ? -4.059 -2.823 6.079 1.00 95.00 106 TRP A N 1
ATOM 820 C CA . TRP A 1 106 ? -3.536 -1.682 5.347 1.00 95.00 106 TRP A CA 1
ATOM 821 C C . TRP A 1 106 ? -3.260 -0.536 6.314 1.00 95.00 106 TRP A C 1
ATOM 823 O O . TRP A 1 106 ? -3.994 -0.342 7.287 1.00 95.00 106 TRP A O 1
ATOM 833 N N . ARG A 1 107 ? -2.186 0.213 6.052 1.00 92.75 107 ARG A N 1
ATOM 834 C CA . ARG A 1 107 ? -1.759 1.371 6.846 1.00 92.75 107 ARG A CA 1
ATOM 835 C C . ARG A 1 107 ? -1.624 2.575 5.919 1.00 92.75 107 ARG A C 1
ATOM 837 O O . ARG A 1 107 ? -0.899 2.476 4.931 1.00 92.75 107 ARG A O 1
ATOM 844 N N . GLY A 1 108 ? -2.320 3.663 6.240 1.00 83.81 108 GLY A N 1
ATOM 845 C CA . GLY A 1 108 ? -2.282 4.944 5.524 1.00 83.81 108 GLY A CA 1
ATOM 846 C C . GLY A 1 108 ? -2.052 6.102 6.472 1.00 83.81 108 GLY A C 1
ATOM 847 O O . GLY A 1 108 ? -2.468 5.967 7.643 1.00 83.81 108 GLY A O 1
#

Radius of gyration: 38.54 Å; chains: 1; bounding box: 63×58×101 Å

Secondary structure (DSSP, 8-state):
------------------------------------------------SS---S----S-STTS-TTT-TTTGGGS--TTS-EEEEEE--SSS-EEEEE-TTS-EEE-

Foldseek 3Di:
DDDDDDDDDDDDDDDDDDDDDPPPPPPVPDPPPPPPPPPPPPPPDPDPPDDDDPDDDDPDPPPAPPPQGPVPPVPDFAAPDKAWDDWDPDDPDIKTWIAGPVGDIDID